Protein AF-A0A352N0X7-F1 (afdb_monomer_lite)

Radius of gyration: 17.32 Å; chains: 1; bounding box: 49×17×52 Å

Structure (mmCIF, N/CA/C/O backbone):
data_AF-A0A352N0X7-F1
#
_entry.id   AF-A0A352N0X7-F1
#
loop_
_atom_site.group_PDB
_atom_site.id
_atom_site.type_symbol
_atom_site.label_atom_id
_atom_site.label_alt_id
_atom_site.label_comp_id
_atom_site.label_asym_id
_atom_site.label_entity_id
_atom_site.label_seq_id
_atom_site.pdbx_PDB_ins_code
_atom_site.Cartn_x
_atom_site.Cartn_y
_atom_site.Cartn_z
_atom_site.occupancy
_atom_site.B_iso_or_equiv
_atom_site.auth_seq_id
_atom_site.auth_comp_id
_atom_site.auth_asym_id
_atom_site.auth_atom_id
_atom_site.pdbx_PDB_model_num
ATOM 1 N N . MET A 1 1 ? -14.163 6.116 -38.041 1.00 50.72 1 MET A N 1
ATOM 2 C CA . MET A 1 1 ? -13.412 6.264 -36.777 1.00 50.72 1 MET A CA 1
ATOM 3 C C . MET A 1 1 ? -12.784 4.909 -36.486 1.00 50.72 1 MET A C 1
ATOM 5 O O . MET A 1 1 ? -13.537 3.968 -36.297 1.00 50.72 1 MET A O 1
ATOM 9 N N . SER A 1 2 ? -11.461 4.761 -36.586 1.00 59.97 2 SER A N 1
ATOM 10 C CA . SER A 1 2 ? -10.795 3.495 -36.241 1.00 59.97 2 SER A CA 1
ATOM 11 C C . SER A 1 2 ? -10.478 3.528 -34.752 1.00 59.97 2 SER A C 1
ATOM 13 O O . SER A 1 2 ? -9.698 4.379 -34.327 1.00 59.97 2 SER A O 1
ATOM 15 N N . GLU A 1 3 ? -11.080 2.641 -33.965 1.00 58.88 3 GLU A N 1
ATOM 16 C CA . GLU A 1 3 ? -10.673 2.442 -32.575 1.00 58.88 3 GLU A CA 1
ATOM 17 C C . GLU A 1 3 ? -9.222 1.943 -32.552 1.00 58.88 3 GLU A C 1
ATOM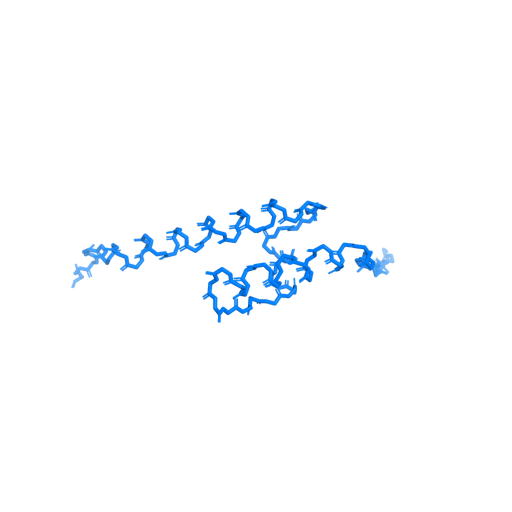 19 O O . GLU A 1 3 ? -8.865 0.982 -33.234 1.00 58.88 3 GLU A O 1
ATOM 24 N N . ARG A 1 4 ? -8.357 2.641 -31.813 1.00 58.53 4 ARG A N 1
ATOM 25 C CA . ARG A 1 4 ? -6.998 2.191 -31.501 1.00 58.53 4 ARG A CA 1
ATOM 26 C C . ARG A 1 4 ? -6.982 1.767 -30.042 1.00 58.53 4 ARG A C 1
ATOM 28 O O . ARG A 1 4 ? -7.027 2.615 -29.157 1.00 58.53 4 ARG A O 1
ATOM 35 N N . THR A 1 5 ? -6.902 0.465 -29.792 1.00 55.91 5 THR A N 1
ATOM 36 C CA . THR A 1 5 ? -6.664 -0.066 -28.448 1.00 55.91 5 THR A CA 1
ATOM 37 C C . THR A 1 5 ? -5.191 0.124 -28.100 1.00 55.91 5 THR A C 1
ATOM 39 O O . THR A 1 5 ? -4.315 -0.445 -28.751 1.00 55.91 5 THR A O 1
ATOM 42 N N . VAL A 1 6 ? -4.907 0.935 -27.083 1.00 53.88 6 VAL A N 1
ATOM 43 C CA . VAL A 1 6 ? -3.554 1.116 -26.545 1.00 53.88 6 VAL A CA 1
ATOM 44 C C . VAL A 1 6 ? -3.394 0.167 -25.360 1.00 53.88 6 VAL A C 1
ATOM 46 O O . VAL A 1 6 ? -4.164 0.242 -24.404 1.00 53.88 6 VAL A O 1
ATOM 49 N N . LYS A 1 7 ? -2.413 -0.742 -25.411 1.00 59.53 7 LYS A N 1
ATOM 50 C CA . LYS A 1 7 ? -2.012 -1.512 -24.226 1.00 59.53 7 LYS A CA 1
ATOM 51 C C . LYS A 1 7 ? -1.259 -0.575 -23.289 1.00 59.53 7 LYS A C 1
ATOM 53 O O . LYS A 1 7 ? -0.121 -0.212 -23.568 1.00 59.53 7 LYS A O 1
ATOM 58 N N . LEU A 1 8 ? -1.904 -0.187 -22.195 1.00 57.12 8 LEU A N 1
ATOM 59 C CA . LEU A 1 8 ? -1.243 0.476 -21.079 1.00 57.12 8 LEU A CA 1
ATOM 60 C C . LEU A 1 8 ? -0.457 -0.593 -20.314 1.00 57.12 8 LEU A C 1
ATOM 62 O O . LEU A 1 8 ? -1.031 -1.377 -19.563 1.00 57.12 8 LEU A O 1
ATOM 66 N N . SER A 1 9 ? 0.844 -0.686 -20.575 1.00 61.09 9 SER A N 1
ATOM 67 C CA . SER A 1 9 ? 1.758 -1.498 -19.774 1.00 61.09 9 SER A CA 1
ATOM 68 C C . SER A 1 9 ? 2.290 -0.653 -18.626 1.00 61.09 9 SER A C 1
ATOM 70 O O . SER A 1 9 ? 2.866 0.410 -18.853 1.00 61.09 9 SER A O 1
ATOM 72 N N . VAL A 1 10 ? 2.105 -1.132 -17.402 1.00 67.06 10 VAL A N 1
ATOM 73 C CA . VAL A 1 10 ? 2.754 -0.561 -16.222 1.00 67.06 10 VAL A CA 1
ATOM 74 C C . VAL A 1 10 ? 4.239 -0.922 -16.271 1.00 67.06 10 VAL A C 1
ATOM 76 O O . VAL A 1 10 ? 4.580 -2.059 -16.595 1.00 67.06 10 VAL A O 1
ATOM 79 N N . SER A 1 11 ? 5.113 0.054 -16.008 1.00 77.75 11 SER A N 1
ATOM 80 C CA . SER A 1 11 ? 6.563 -0.172 -15.946 1.00 77.75 11 SER A CA 1
ATOM 81 C C . SER A 1 11 ? 6.894 -1.227 -14.884 1.00 77.75 11 SER A C 1
ATOM 83 O O . SER A 1 11 ? 6.291 -1.225 -13.811 1.00 77.75 11 SER A O 1
ATOM 85 N N . GLU A 1 12 ? 7.866 -2.103 -15.152 1.00 81.56 12 GLU A N 1
ATOM 86 C CA . GLU A 1 12 ? 8.360 -3.079 -14.165 1.00 81.56 12 GLU A CA 1
ATOM 87 C C . GLU A 1 12 ? 8.842 -2.400 -12.877 1.00 81.56 12 GLU A C 1
ATOM 89 O O . GLU A 1 12 ? 8.626 -2.922 -11.786 1.00 81.56 12 GLU A O 1
ATOM 94 N N . GLU A 1 13 ? 9.415 -1.202 -12.996 1.00 81.44 13 GLU A N 1
ATOM 95 C CA . GLU A 1 13 ? 9.829 -0.369 -11.865 1.00 81.44 13 GLU A CA 1
ATOM 96 C C . GLU A 1 13 ? 8.638 0.012 -10.977 1.00 81.44 13 GLU A C 1
ATOM 98 O O . GLU A 1 13 ? 8.690 -0.122 -9.756 1.00 81.44 13 GLU A O 1
ATOM 103 N N . LEU A 1 14 ? 7.519 0.391 -11.600 1.00 81.69 14 LEU A N 1
ATOM 104 C CA . LEU A 1 14 ? 6.302 0.757 -10.885 1.00 81.69 14 LEU A CA 1
ATOM 105 C C . LEU A 1 14 ? 5.671 -0.463 -10.200 1.00 81.69 14 LEU A C 1
ATOM 107 O O . LEU A 1 14 ? 5.253 -0.378 -9.048 1.00 81.69 14 LEU A O 1
ATOM 111 N N . ASN A 1 15 ? 5.670 -1.624 -10.864 1.00 85.38 15 ASN A N 1
ATOM 112 C CA . ASN A 1 15 ? 5.258 -2.886 -10.240 1.00 85.38 15 ASN A CA 1
ATOM 113 C C . ASN A 1 15 ? 6.137 -3.241 -9.030 1.00 85.38 15 ASN A C 1
ATOM 115 O O . ASN A 1 15 ? 5.619 -3.737 -8.031 1.00 85.38 15 ASN A O 1
ATOM 119 N N . GLY A 1 16 ? 7.444 -2.963 -9.096 1.00 88.75 16 GLY A N 1
ATOM 120 C CA . GLY A 1 16 ? 8.366 -3.122 -7.972 1.00 88.75 16 GLY A CA 1
ATOM 121 C C . GLY A 1 16 ? 7.977 -2.253 -6.775 1.00 88.75 16 GLY A C 1
ATOM 122 O O . GLY A 1 16 ? 7.881 -2.761 -5.660 1.00 88.75 16 GLY A O 1
ATOM 123 N N . ILE A 1 17 ? 7.656 -0.979 -7.014 1.00 90.12 17 ILE A N 1
ATOM 124 C CA . ILE A 1 17 ? 7.214 -0.042 -5.970 1.00 90.12 17 ILE A CA 1
ATOM 125 C C . ILE A 1 17 ? 5.929 -0.535 -5.283 1.00 90.12 17 ILE A C 1
ATOM 127 O O . ILE A 1 17 ? 5.861 -0.568 -4.052 1.00 90.12 17 ILE A O 1
ATOM 131 N N . TYR A 1 18 ? 4.929 -0.987 -6.050 1.00 90.19 18 TYR A N 1
ATOM 132 C CA . TYR A 1 18 ? 3.697 -1.541 -5.473 1.00 90.19 18 TYR A CA 1
ATOM 133 C C . TYR A 1 18 ? 3.929 -2.859 -4.724 1.00 90.19 18 TYR A C 1
ATOM 135 O O . TYR A 1 18 ? 3.308 -3.084 -3.686 1.00 90.19 18 TYR A O 1
ATOM 143 N N . ALA A 1 19 ? 4.828 -3.723 -5.205 1.00 92.62 19 ALA A N 1
ATOM 144 C CA . ALA A 1 19 ? 5.179 -4.965 -4.516 1.00 92.62 19 ALA A CA 1
ATOM 145 C C . ALA A 1 19 ? 5.903 -4.703 -3.184 1.00 92.62 19 ALA A C 1
ATOM 147 O O . ALA A 1 19 ? 5.649 -5.388 -2.190 1.00 92.62 19 ALA A O 1
ATOM 148 N N . GLU A 1 20 ? 6.775 -3.693 -3.132 1.00 93.62 20 GLU A N 1
ATOM 149 C CA . GLU A 1 20 ? 7.408 -3.267 -1.883 1.00 93.62 20 GLU A CA 1
ATOM 150 C C . GLU A 1 20 ? 6.396 -2.683 -0.896 1.00 93.62 20 GLU A C 1
ATOM 152 O O . GLU A 1 20 ? 6.444 -3.025 0.288 1.00 93.62 20 GLU A O 1
ATOM 157 N N . ALA A 1 21 ? 5.464 -1.855 -1.377 1.00 91.31 21 ALA A N 1
ATOM 158 C CA . ALA A 1 21 ? 4.383 -1.316 -0.556 1.00 91.31 21 ALA A CA 1
ATOM 159 C C . ALA A 1 21 ? 3.486 -2.434 0.007 1.00 91.31 21 ALA A C 1
ATOM 161 O O . ALA A 1 21 ? 3.157 -2.416 1.193 1.00 91.31 21 ALA A O 1
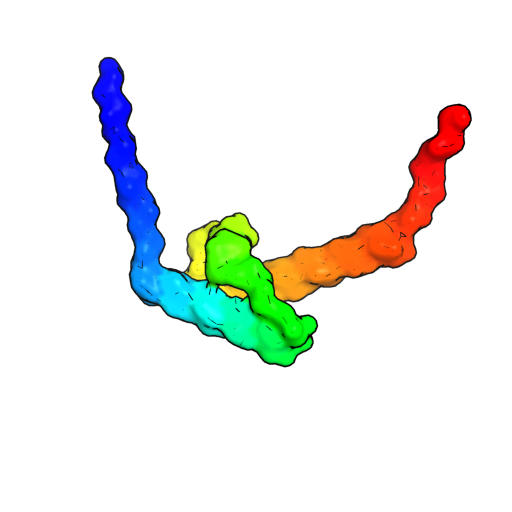ATOM 162 N N . ASP A 1 22 ? 3.141 -3.442 -0.801 1.00 94.12 22 ASP A N 1
ATOM 163 C CA . ASP A 1 22 ? 2.349 -4.598 -0.361 1.00 94.12 22 ASP A CA 1
ATOM 164 C C . ASP A 1 22 ? 3.051 -5.396 0.747 1.00 94.12 22 ASP A C 1
ATOM 166 O O . ASP A 1 22 ? 2.426 -5.776 1.742 1.00 94.12 22 ASP A O 1
ATOM 170 N N . ARG A 1 23 ? 4.371 -5.591 0.625 1.00 95.56 23 ARG A N 1
ATOM 171 C CA . ARG A 1 23 ? 5.175 -6.232 1.672 1.00 95.56 23 ARG A CA 1
ATOM 172 C C . ARG A 1 23 ? 5.178 -5.410 2.961 1.00 95.56 23 ARG A C 1
ATOM 174 O O . ARG A 1 23 ? 4.956 -5.979 4.027 1.00 95.56 23 ARG A O 1
ATOM 181 N N . GLU A 1 24 ? 5.396 -4.099 2.870 1.00 94.38 24 GLU A N 1
ATOM 182 C CA . GLU A 1 24 ? 5.403 -3.203 4.036 1.00 94.38 24 GLU A CA 1
ATOM 183 C C . GLU A 1 24 ? 4.040 -3.201 4.749 1.00 94.38 24 GLU A C 1
ATOM 185 O O . GLU A 1 24 ? 3.960 -3.325 5.974 1.00 94.38 24 GLU A O 1
ATOM 190 N N . ILE A 1 25 ? 2.945 -3.166 3.986 1.00 93.00 25 ILE A N 1
ATOM 191 C CA . ILE A 1 25 ? 1.586 -3.274 4.525 1.00 93.00 25 ILE A CA 1
ATOM 192 C C . ILE A 1 25 ? 1.371 -4.632 5.200 1.00 93.00 25 ILE A C 1
ATOM 194 O O . ILE A 1 25 ? 0.813 -4.688 6.297 1.00 93.00 25 ILE A O 1
ATOM 198 N N . LYS A 1 26 ? 1.843 -5.727 4.599 1.00 94.94 26 LYS A N 1
ATOM 199 C CA . LYS A 1 26 ? 1.741 -7.062 5.199 1.00 94.94 26 LYS A CA 1
ATOM 200 C C . LYS A 1 26 ? 2.469 -7.155 6.534 1.00 94.94 26 LYS A C 1
ATOM 202 O O . LYS A 1 26 ? 1.937 -7.764 7.461 1.00 94.94 26 LYS A O 1
ATOM 207 N N . GLU A 1 27 ? 3.644 -6.548 6.647 1.00 94.94 27 GLU A N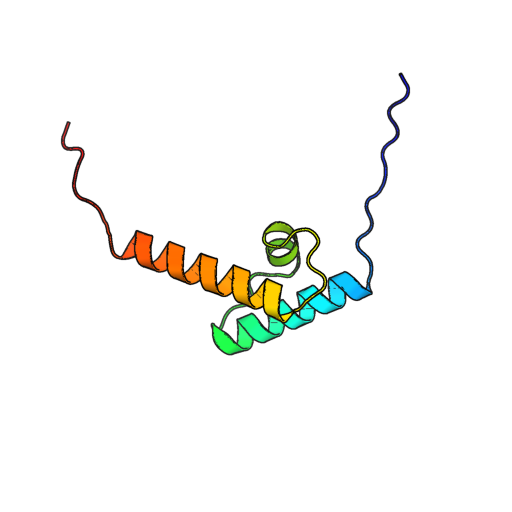 1
ATOM 208 C CA . GLU A 1 27 ? 4.400 -6.485 7.900 1.00 94.94 27 GLU A CA 1
ATOM 209 C C . GLU A 1 27 ? 3.668 -5.654 8.967 1.00 94.94 27 GLU A C 1
ATOM 211 O O . GLU A 1 27 ? 3.595 -6.070 10.123 1.00 94.94 27 GLU A O 1
ATOM 216 N N . ALA A 1 28 ? 3.064 -4.525 8.584 1.00 91.00 28 ALA A N 1
ATOM 217 C CA . ALA A 1 28 ? 2.383 -3.625 9.516 1.00 91.00 28 ALA A CA 1
ATOM 218 C C . ALA A 1 28 ? 0.983 -4.103 9.953 1.00 91.00 28 ALA A C 1
ATOM 220 O O . ALA A 1 28 ? 0.591 -3.902 11.104 1.00 91.00 28 ALA A O 1
ATOM 221 N N . TYR A 1 29 ? 0.214 -4.714 9.048 1.00 89.31 29 TYR A N 1
ATOM 222 C CA . TYR A 1 29 ? -1.202 -5.048 9.258 1.00 89.31 29 TYR A CA 1
ATOM 223 C C . TYR A 1 29 ? -1.476 -6.557 9.332 1.00 89.31 29 TYR A C 1
ATOM 225 O O . TYR A 1 29 ? -2.596 -6.960 9.646 1.00 89.31 29 TYR A O 1
ATOM 233 N N . GLY A 1 30 ? -0.480 -7.403 9.054 1.00 92.38 30 GLY A N 1
ATOM 234 C CA . GLY A 1 30 ? -0.608 -8.863 9.081 1.00 92.38 30 GLY A CA 1
ATOM 235 C C . GLY A 1 30 ? -1.322 -9.466 7.866 1.00 92.38 30 GLY A C 1
ATOM 236 O O . GLY A 1 30 ? -1.546 -10.675 7.834 1.00 92.38 30 GLY A O 1
ATOM 237 N N . PHE A 1 31 ? -1.674 -8.659 6.859 1.00 91.75 31 PHE A N 1
ATOM 238 C CA . PHE A 1 31 ? -2.279 -9.118 5.608 1.00 91.75 31 PHE A CA 1
ATOM 239 C C . PHE A 1 31 ? -1.794 -8.296 4.410 1.00 91.75 31 PHE A C 1
ATOM 241 O O . PHE A 1 31 ? -1.472 -7.120 4.548 1.00 91.75 31 PHE A O 1
ATOM 248 N N . SER A 1 32 ? -1.766 -8.928 3.237 1.00 93.88 32 SER A N 1
ATOM 249 C CA . SER A 1 32 ? -1.394 -8.303 1.964 1.00 93.88 32 SER A CA 1
ATOM 250 C C . SER A 1 32 ? -2.669 -7.930 1.193 1.00 93.88 32 SER A C 1
ATOM 252 O O . SER A 1 32 ? -3.517 -8.807 0.992 1.00 93.88 32 SER A O 1
ATOM 254 N N . PRO A 1 33 ? -2.869 -6.649 0.830 1.00 89.00 33 PRO A N 1
ATOM 255 C CA . PRO A 1 33 ? -3.988 -6.227 -0.013 1.00 89.00 33 PRO A CA 1
ATOM 256 C C . PRO A 1 33 ? -3.837 -6.635 -1.488 1.00 89.00 33 PRO A C 1
ATOM 258 O O . PRO A 1 33 ? -4.848 -6.746 -2.181 1.00 89.00 33 PRO A O 1
ATOM 261 N N . GLY A 1 34 ? -2.612 -6.873 -1.959 1.00 90.94 34 GLY A N 1
ATOM 262 C CA . GLY A 1 34 ? -2.294 -7.210 -3.343 1.00 90.94 34 GLY A CA 1
ATOM 263 C C . GLY A 1 34 ? -1.875 -5.996 -4.174 1.00 90.94 34 GLY A C 1
ATOM 264 O O . GLY A 1 34 ? -2.398 -4.889 -4.021 1.00 90.94 34 GLY A O 1
ATOM 265 N N . VAL A 1 35 ? -0.940 -6.223 -5.098 1.00 89.81 35 VAL A N 1
ATOM 266 C CA . VAL A 1 35 ? -0.360 -5.191 -5.973 1.00 89.81 35 VAL A CA 1
ATOM 267 C C . VAL A 1 35 ? -1.434 -4.504 -6.811 1.00 89.81 35 VAL A C 1
ATOM 269 O O . VAL A 1 35 ? -1.489 -3.279 -6.862 1.00 89.81 35 VAL A O 1
ATOM 272 N N . GLU A 1 36 ? -2.346 -5.269 -7.404 1.00 87.00 36 GLU A N 1
ATOM 273 C CA . GLU A 1 36 ? -3.416 -4.755 -8.259 1.00 87.00 36 GLU A CA 1
ATOM 274 C C . GLU A 1 36 ? -4.366 -3.830 -7.493 1.00 87.00 36 GLU A C 1
ATOM 276 O O . GLU A 1 36 ? -4.849 -2.834 -8.034 1.00 87.00 36 GLU A O 1
ATOM 281 N N . PHE A 1 37 ? -4.614 -4.137 -6.217 1.00 88.56 37 PHE A N 1
ATOM 282 C CA . PHE A 1 37 ? -5.423 -3.290 -5.353 1.00 88.56 37 PHE A CA 1
ATOM 283 C C . PHE A 1 37 ? -4.716 -1.965 -5.061 1.00 88.56 37 PHE A C 1
ATOM 285 O O . PHE A 1 37 ? -5.333 -0.906 -5.172 1.00 88.56 37 PHE A O 1
ATOM 292 N N . LEU A 1 38 ? -3.423 -2.007 -4.730 1.00 88.62 38 LEU A N 1
ATOM 293 C CA . LEU A 1 38 ? -2.637 -0.798 -4.470 1.00 88.62 38 LEU A CA 1
ATOM 294 C C . LEU A 1 38 ? -2.504 0.076 -5.721 1.00 88.62 38 LEU A C 1
ATOM 296 O O . LEU A 1 38 ? -2.614 1.296 -5.627 1.00 88.62 38 LEU A O 1
ATOM 300 N N . MET A 1 39 ? -2.376 -0.540 -6.896 1.00 87.69 39 MET A N 1
ATOM 301 C CA . MET A 1 39 ? -2.402 0.166 -8.176 1.00 87.69 39 MET A CA 1
ATOM 302 C C . MET A 1 39 ? -3.732 0.881 -8.416 1.00 87.69 39 MET A C 1
ATOM 304 O O . MET A 1 39 ? -3.740 2.005 -8.910 1.00 87.69 39 MET A O 1
ATOM 308 N N . ALA A 1 40 ? -4.859 0.251 -8.071 1.00 85.25 40 ALA A N 1
ATOM 309 C CA . ALA A 1 40 ? -6.177 0.867 -8.200 1.00 85.25 40 ALA A CA 1
ATOM 310 C C . ALA A 1 40 ? -6.413 1.982 -7.166 1.00 85.25 40 ALA A C 1
ATOM 312 O O . ALA A 1 40 ? -7.086 2.965 -7.475 1.00 85.25 40 ALA A O 1
ATOM 313 N N . LEU A 1 41 ? -5.870 1.833 -5.953 1.00 83.00 41 LEU A N 1
ATOM 314 C CA . LEU A 1 41 ? -6.006 2.803 -4.865 1.00 83.00 41 LEU A CA 1
ATOM 315 C C . LEU A 1 41 ? -5.183 4.072 -5.119 1.00 83.00 41 LEU A C 1
ATOM 317 O O . LEU A 1 41 ? -5.682 5.179 -4.926 1.00 83.00 41 LEU A O 1
ATOM 321 N N . SER A 1 42 ? -3.947 3.903 -5.580 1.00 77.56 42 SER A N 1
ATOM 322 C CA . SER A 1 42 ? -2.948 4.965 -5.697 1.00 77.56 42 SER A CA 1
ATOM 323 C C . SER A 1 42 ? -2.493 5.118 -7.149 1.00 77.56 42 SER A C 1
ATOM 325 O O . SER A 1 42 ? -1.299 5.150 -7.440 1.00 77.56 42 SER A O 1
ATOM 327 N N . LEU A 1 43 ? -3.458 5.196 -8.077 1.00 71.44 43 LEU A N 1
ATOM 328 C CA . LEU A 1 43 ? -3.199 5.332 -9.515 1.00 71.44 43 LEU A CA 1
ATOM 329 C C . LEU A 1 43 ? -2.153 6.425 -9.767 1.00 71.44 43 LEU A C 1
ATOM 331 O O . LEU A 1 43 ? -2.340 7.569 -9.356 1.00 71.44 43 LEU A O 1
ATOM 335 N N . SER A 1 44 ? -1.085 6.080 -10.492 1.00 65.81 44 SER A N 1
ATOM 336 C CA . SER A 1 44 ? 0.037 6.960 -10.872 1.00 65.81 44 SER A CA 1
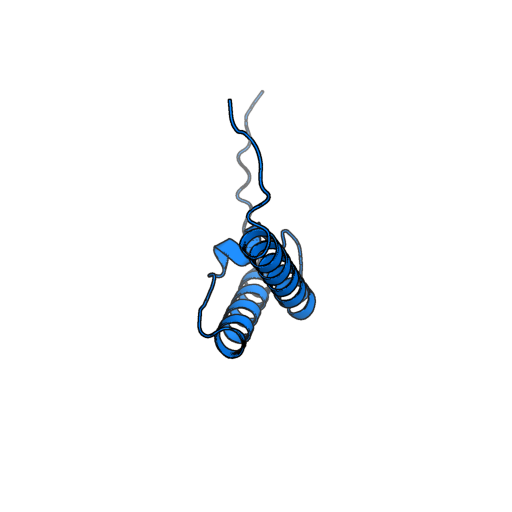ATOM 337 C C . SER A 1 44 ? 0.982 7.429 -9.757 1.00 65.81 44 SER A C 1
ATOM 339 O O . SER A 1 44 ? 1.780 8.329 -10.003 1.00 65.81 44 SER A O 1
ATOM 341 N N . LYS A 1 45 ? 0.958 6.813 -8.568 1.00 78.25 45 LYS A N 1
ATOM 342 C CA . LYS A 1 45 ? 1.997 7.049 -7.556 1.00 78.25 45 LYS A CA 1
ATOM 343 C C . LYS A 1 45 ? 3.259 6.251 -7.865 1.00 78.25 45 LYS A C 1
ATOM 345 O O . LYS A 1 45 ? 3.175 5.067 -8.194 1.00 78.25 45 LYS A O 1
ATOM 350 N N . ASP A 1 46 ? 4.397 6.919 -7.745 1.00 76.81 46 ASP A N 1
ATOM 351 C CA . ASP A 1 46 ? 5.756 6.409 -7.938 1.00 76.81 46 ASP A CA 1
ATOM 352 C C . ASP A 1 46 ? 6.564 6.363 -6.627 1.00 76.81 46 ASP A C 1
ATOM 354 O O . ASP A 1 46 ? 7.714 5.932 -6.620 1.00 76.81 46 ASP A O 1
ATOM 358 N N . ASP A 1 47 ? 5.949 6.733 -5.499 1.00 85.19 47 ASP A N 1
ATOM 359 C CA . ASP A 1 47 ? 6.559 6.684 -4.172 1.00 85.19 47 ASP A CA 1
ATOM 360 C C . ASP A 1 47 ? 5.850 5.667 -3.260 1.00 85.19 47 ASP A C 1
ATOM 362 O O . ASP A 1 47 ? 4.637 5.722 -3.025 1.00 85.19 47 ASP A O 1
ATOM 366 N N . ARG A 1 48 ? 6.635 4.733 -2.706 1.00 87.50 48 ARG A N 1
ATOM 367 C CA . ARG A 1 48 ? 6.166 3.671 -1.801 1.00 87.50 48 ARG A CA 1
ATOM 368 C C . ARG A 1 48 ? 5.468 4.227 -0.556 1.00 87.50 48 AR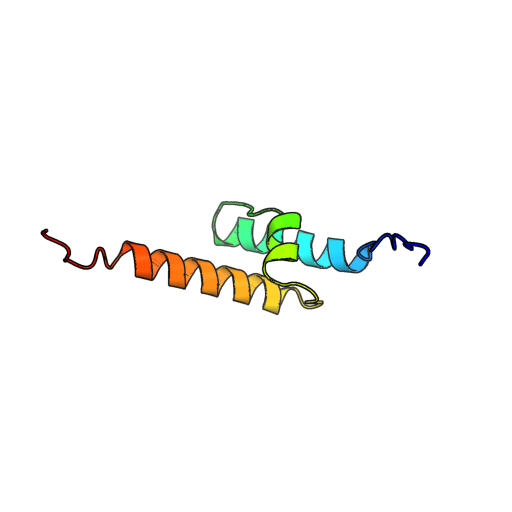G A C 1
ATOM 370 O O . ARG A 1 48 ? 4.431 3.710 -0.146 1.00 87.50 48 ARG A O 1
ATOM 377 N N . SER A 1 49 ? 6.039 5.262 0.053 1.00 87.94 49 SER A N 1
ATOM 378 C CA . SER A 1 49 ? 5.547 5.884 1.288 1.00 87.94 49 SER A CA 1
ATOM 379 C C . SER A 1 49 ? 4.158 6.482 1.092 1.00 87.94 49 SER A C 1
ATOM 381 O O . SER A 1 49 ? 3.309 6.375 1.979 1.00 87.94 49 SER A O 1
ATOM 383 N N . GLU A 1 50 ? 3.917 7.090 -0.072 1.00 90.00 50 GLU A N 1
ATOM 384 C CA . GLU A 1 50 ? 2.608 7.642 -0.421 1.00 90.00 50 GLU A CA 1
ATOM 385 C C . GLU A 1 50 ? 1.553 6.536 -0.548 1.00 90.00 50 GLU A C 1
ATOM 387 O O . GLU A 1 50 ? 0.481 6.647 0.046 1.00 90.00 50 GLU A O 1
ATOM 392 N N . ILE A 1 51 ? 1.885 5.425 -1.215 1.00 89.12 51 ILE A N 1
ATOM 393 C CA . ILE A 1 51 ? 0.986 4.268 -1.383 1.00 89.12 51 ILE A CA 1
ATOM 394 C C . ILE A 1 51 ? 0.619 3.642 -0.025 1.00 89.12 51 ILE A C 1
ATOM 396 O O . ILE A 1 51 ? -0.551 3.364 0.255 1.00 89.12 51 ILE A O 1
ATOM 400 N N . VAL A 1 52 ? 1.605 3.446 0.858 1.00 88.50 52 VAL A N 1
ATOM 401 C CA . VAL A 1 52 ? 1.370 2.931 2.221 1.00 88.50 52 VAL A CA 1
ATOM 402 C C . VAL A 1 52 ? 0.527 3.918 3.042 1.00 88.50 52 VAL A C 1
ATOM 404 O O . VAL A 1 52 ? -0.353 3.504 3.806 1.00 88.50 52 VAL A O 1
ATOM 407 N N . GLY A 1 53 ? 0.753 5.223 2.866 1.00 90.12 53 GLY A N 1
ATOM 408 C CA . GLY A 1 53 ? -0.017 6.294 3.496 1.00 90.12 53 GLY A CA 1
ATOM 409 C C . GLY A 1 53 ? -1.492 6.300 3.085 1.00 90.12 53 GLY A C 1
ATOM 410 O O . GLY A 1 53 ? -2.366 6.347 3.959 1.00 90.12 53 GLY A O 1
ATOM 411 N N . ASP A 1 54 ? -1.774 6.180 1.787 1.00 89.44 54 ASP A N 1
ATOM 412 C CA . ASP A 1 54 ? -3.132 6.094 1.234 1.00 89.44 54 ASP A CA 1
ATOM 413 C C . ASP A 1 54 ? -3.876 4.873 1.787 1.00 89.44 54 ASP A C 1
ATOM 415 O O . ASP A 1 54 ? -5.019 4.973 2.252 1.00 89.44 54 ASP A O 1
ATOM 419 N N . PHE A 1 55 ? -3.202 3.720 1.826 1.00 89.81 55 PHE A N 1
ATOM 420 C CA . PHE A 1 55 ? -3.760 2.508 2.413 1.00 89.81 55 PHE A CA 1
ATOM 421 C C . PHE A 1 55 ? -4.085 2.690 3.903 1.00 89.81 55 PHE A C 1
ATOM 423 O O . PHE A 1 55 ? -5.188 2.367 4.355 1.00 89.81 55 PHE A O 1
ATOM 430 N N . ALA A 1 56 ? -3.162 3.266 4.677 1.00 89.56 56 ALA A N 1
ATOM 431 C CA . ALA A 1 56 ? -3.377 3.536 6.095 1.00 89.56 56 ALA A CA 1
ATOM 432 C C . ALA A 1 56 ? -4.552 4.502 6.333 1.00 89.56 56 ALA A C 1
ATOM 434 O O . ALA A 1 56 ? -5.337 4.311 7.271 1.00 89.56 56 ALA A O 1
ATOM 435 N N . ALA A 1 57 ? -4.706 5.523 5.485 1.00 90.25 57 ALA A N 1
ATOM 436 C CA . ALA A 1 57 ? -5.837 6.443 5.533 1.00 90.25 57 ALA A CA 1
ATOM 437 C C . ALA A 1 57 ? -7.162 5.712 5.266 1.00 90.25 57 ALA A C 1
ATOM 439 O O . ALA A 1 57 ? -8.096 5.826 6.064 1.00 90.25 57 ALA A O 1
ATOM 440 N N . MET A 1 58 ? -7.221 4.880 4.222 1.00 89.69 58 MET A N 1
ATOM 441 C CA . MET A 1 58 ? -8.397 4.067 3.897 1.00 89.69 58 MET A CA 1
ATOM 442 C C . MET A 1 58 ? -8.794 3.130 5.049 1.00 89.69 58 MET A C 1
ATOM 444 O O . MET A 1 58 ? -9.977 3.035 5.400 1.00 89.69 58 MET A O 1
ATOM 448 N N . VAL A 1 59 ? -7.824 2.455 5.676 1.00 88.19 59 VAL A N 1
ATOM 449 C CA . VAL A 1 59 ? -8.074 1.575 6.829 1.00 88.19 59 VAL A CA 1
ATOM 450 C C . VAL A 1 59 ? -8.654 2.368 8.002 1.00 88.19 59 VAL A C 1
ATOM 452 O O . VAL A 1 59 ? -9.640 1.937 8.606 1.00 88.19 59 VAL A O 1
ATOM 455 N N . ARG A 1 60 ? -8.100 3.549 8.307 1.00 88.94 60 ARG A N 1
ATOM 456 C CA . ARG A 1 60 ? -8.607 4.423 9.379 1.00 88.94 60 ARG A CA 1
ATOM 457 C C . ARG A 1 60 ? -10.033 4.890 9.109 1.00 88.94 60 ARG A C 1
ATOM 459 O O . ARG A 1 60 ? -10.866 4.811 10.010 1.00 88.94 60 ARG A O 1
ATOM 466 N N . GLU A 1 61 ? -10.334 5.331 7.892 1.00 87.94 61 GLU A N 1
ATOM 467 C CA . GLU A 1 61 ? -11.685 5.758 7.509 1.00 87.94 61 GLU A CA 1
ATOM 468 C C . GLU A 1 61 ? -12.693 4.604 7.589 1.00 87.94 61 GLU A C 1
ATOM 470 O O . GLU A 1 61 ? -13.791 4.756 8.130 1.00 87.94 61 GLU A O 1
ATOM 475 N N . THR A 1 62 ? -12.297 3.408 7.155 1.00 84.56 62 THR A N 1
ATOM 476 C CA . THR A 1 62 ? -13.129 2.201 7.271 1.00 84.56 62 THR A CA 1
ATOM 477 C C . THR A 1 62 ? -13.376 1.824 8.735 1.00 84.56 62 THR A C 1
ATOM 479 O O . THR A 1 62 ? -14.497 1.482 9.118 1.00 84.56 62 THR A O 1
ATOM 482 N N . ALA A 1 63 ? -12.354 1.929 9.588 1.00 83.19 63 ALA A N 1
ATOM 483 C CA . ALA A 1 63 ? -12.476 1.666 11.018 1.00 83.19 63 ALA A CA 1
ATOM 484 C C . ALA A 1 63 ? -13.382 2.687 11.730 1.00 83.19 63 ALA A C 1
ATOM 486 O O . ALA A 1 63 ? -14.156 2.299 12.606 1.00 83.19 63 ALA A O 1
ATOM 487 N N . LYS A 1 64 ? -13.338 3.970 11.339 1.00 79.50 64 LYS A N 1
ATOM 488 C CA . LYS A 1 64 ? -14.263 5.003 11.838 1.00 79.50 64 LYS A CA 1
ATOM 489 C C . LYS A 1 64 ? -15.711 4.689 11.458 1.00 79.50 64 LYS A C 1
ATOM 491 O O . LYS A 1 64 ? -16.573 4.721 12.330 1.00 79.50 64 LYS A O 1
ATOM 496 N N . LYS A 1 65 ? -15.968 4.303 10.201 1.00 72.44 65 LYS A N 1
ATOM 497 C CA . LYS A 1 65 ? -17.308 3.892 9.741 1.00 72.44 65 LYS A CA 1
ATOM 498 C C . LYS A 1 65 ? -17.854 2.694 10.520 1.00 72.44 65 LYS A C 1
ATOM 500 O O . LYS A 1 65 ? -19.028 2.678 10.852 1.00 72.44 65 LYS A O 1
ATOM 505 N N . LYS A 1 66 ? -17.010 1.719 10.878 1.00 61.84 66 LYS A N 1
ATOM 506 C CA . LYS A 1 66 ? -17.433 0.583 11.721 1.00 61.84 66 LYS A CA 1
ATOM 507 C C . LYS A 1 66 ? -17.738 0.966 13.173 1.00 61.84 66 LYS A C 1
ATOM 509 O O . LYS A 1 66 ? -18.538 0.291 13.808 1.00 61.84 66 LYS A O 1
ATOM 514 N N . LYS A 1 67 ? -17.090 2.006 13.710 1.00 58.31 67 LYS A N 1
ATOM 515 C CA . LYS A 1 67 ? -17.319 2.484 15.086 1.00 58.31 67 LYS A CA 1
ATOM 516 C C . LYS A 1 67 ? -18.528 3.409 15.222 1.00 58.31 67 LYS A C 1
ATOM 518 O O . LYS A 1 67 ? -19.011 3.563 16.335 1.00 58.31 67 LYS A O 1
ATOM 523 N N . ASN A 1 68 ? -19.029 3.950 14.112 1.00 51.91 68 ASN A N 1
ATOM 524 C CA . ASN A 1 68 ? -20.308 4.647 14.043 1.00 51.91 68 ASN A CA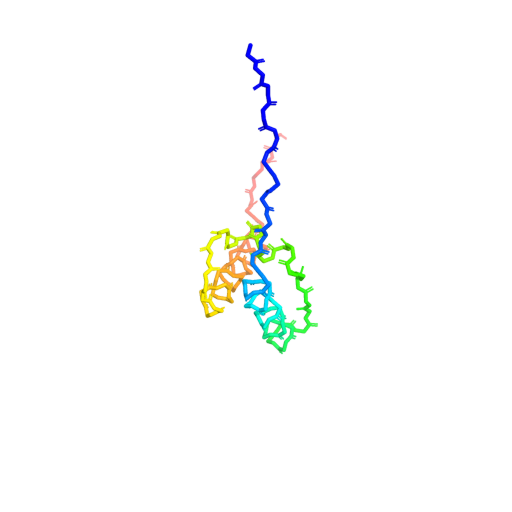 1
ATOM 525 C C . ASN A 1 68 ? -21.329 3.796 13.269 1.00 51.91 68 ASN A C 1
ATOM 527 O O . ASN A 1 68 ? -21.563 4.055 12.086 1.00 51.91 68 ASN A O 1
ATOM 531 N N . PRO A 1 69 ? -21.976 2.804 13.909 1.00 49.53 69 PRO A N 1
ATOM 532 C CA . PRO A 1 69 ? -23.299 2.391 13.475 1.00 49.53 69 PRO A CA 1
ATOM 533 C C . PRO A 1 69 ? -24.228 3.552 13.839 1.00 49.53 69 PRO A C 1
ATOM 535 O O . PRO A 1 69 ? -24.725 3.626 14.958 1.00 49.53 69 PRO A O 1
ATOM 538 N N . VAL A 1 70 ? -24.341 4.544 12.957 1.00 51.28 70 VAL A N 1
ATOM 539 C CA . VAL A 1 70 ? -25.255 5.660 13.195 1.00 51.28 70 VAL A CA 1
ATOM 540 C C . VAL A 1 70 ? -26.666 5.081 13.223 1.00 51.28 70 VAL A C 1
ATOM 542 O O . VAL A 1 70 ? -27.047 4.290 12.361 1.00 51.28 70 VAL A O 1
ATOM 545 N N . GLU A 1 71 ? -27.364 5.423 14.299 1.00 60.47 71 GLU A N 1
ATOM 546 C CA . GLU A 1 71 ? -28.807 5.346 14.448 1.00 60.47 71 GLU A CA 1
ATOM 547 C C . GLU A 1 71 ? -29.526 5.854 13.183 1.00 60.47 71 GLU A C 1
ATOM 549 O O . GLU A 1 71 ? -28.986 6.676 12.454 1.00 60.47 71 GLU A O 1
ATOM 554 N N . GLU A 1 72 ? -30.778 5.423 12.999 1.00 50.41 72 GLU A N 1
ATOM 555 C CA . GLU A 1 72 ? -31.740 5.932 11.999 1.00 50.41 72 GLU A CA 1
ATOM 556 C C . GLU A 1 72 ? -31.504 5.388 10.571 1.00 50.41 72 GLU A C 1
ATOM 558 O O . GLU A 1 72 ? -30.448 5.530 9.977 1.00 50.41 72 GLU A O 1
ATOM 563 N N . GLU A 1 73 ? -32.432 4.657 9.954 1.00 45.94 73 GLU A N 1
ATOM 564 C CA . GLU A 1 73 ? -33.853 4.977 9.825 1.00 45.94 73 GLU A CA 1
ATOM 565 C C . GLU A 1 73 ? -34.766 3.877 10.396 1.00 45.94 73 GLU A C 1
ATOM 567 O O . GLU A 1 73 ? -34.791 2.737 9.930 1.00 45.94 73 GLU A O 1
ATOM 572 N N . LYS A 1 74 ? -35.578 4.247 11.393 1.00 46.22 74 LYS A N 1
ATOM 573 C CA . LYS A 1 74 ? -36.887 3.616 11.591 1.00 46.22 74 LYS A CA 1
ATOM 574 C C . LYS A 1 74 ? -37.831 4.238 10.561 1.00 46.22 74 LYS A C 1
ATOM 576 O O . LYS A 1 74 ? -38.118 5.428 10.667 1.00 46.22 74 LYS A O 1
ATOM 581 N N . ILE A 1 75 ? -38.276 3.440 9.595 1.00 47.09 75 ILE A N 1
ATOM 582 C CA . ILE A 1 75 ? -39.487 3.705 8.802 1.00 47.09 75 ILE A CA 1
ATOM 583 C C . ILE A 1 75 ? -40.679 3.133 9.569 1.00 47.09 75 ILE A C 1
ATOM 585 O O . ILE A 1 75 ? -40.529 2.014 10.116 1.00 47.09 75 ILE A O 1
#

Secondary structure (DSSP, 8-state):
--------PPPHHHHHHHHHHHHHHHHHHSS---HHHHHHHSTT---HHHHHHHHHHHHHHHHHHHH--------

pLDDT: mean 78.63, std 15.34, range [45.94, 95.56]

Sequence (75 aa):
MSERTVKLSVSEELNGIYAEADREIKEAYGFSPGVEFLMALSLSKDDRSEIVGDFAAMVRETAKKKKNPVEEEKI

Foldseek 3Di:
DDDDDDPPDDDPLQLVLLVVLQVVCCVVPVHGPDSVVLCVQPPPDNHSVVSNVSVVVVVVVVVVVVVDPDDDDDD